Protein AF-A0A6I5C4G6-F1 (afdb_monomer_lite)

Structure (mmCIF, N/CA/C/O backbone):
data_AF-A0A6I5C4G6-F1
#
_entry.id   AF-A0A6I5C4G6-F1
#
loop_
_atom_site.group_PDB
_atom_site.id
_atom_site.type_symbol
_atom_site.label_atom_id
_atom_site.label_alt_id
_atom_site.label_comp_id
_atom_site.label_asym_id
_atom_site.label_entity_id
_atom_site.label_seq_id
_atom_site.pdbx_PDB_ins_code
_atom_site.Cartn_x
_atom_site.Cartn_y
_atom_site.Cartn_z
_atom_site.occupancy
_atom_site.B_iso_or_equiv
_atom_site.auth_seq_id
_atom_site.auth_comp_id
_atom_site.auth_asym_id
_atom_site.auth_atom_id
_atom_site.pdbx_PDB_model_num
ATOM 1 N N . GLY A 1 1 ? -3.376 19.854 9.836 1.00 46.38 1 GLY A N 1
ATOM 2 C CA . GLY A 1 1 ? -4.675 19.219 10.125 1.00 46.38 1 GLY A CA 1
ATOM 3 C C . GLY A 1 1 ? -5.077 18.412 8.915 1.00 46.38 1 GLY A C 1
ATOM 4 O O . GLY A 1 1 ? -4.618 18.780 7.856 1.00 46.38 1 GLY A O 1
ATOM 5 N N . ALA A 1 2 ? -5.841 17.332 9.091 1.00 55.00 2 ALA A N 1
ATOM 6 C CA . ALA A 1 2 ? -6.756 16.701 8.119 1.00 55.00 2 ALA A CA 1
ATOM 7 C C . ALA A 1 2 ? -6.366 16.501 6.626 1.00 55.00 2 ALA A C 1
ATOM 9 O O . ALA A 1 2 ? -7.208 16.036 5.865 1.00 55.00 2 ALA A O 1
ATOM 10 N N . ASP A 1 3 ? -5.131 16.749 6.202 1.00 59.31 3 ASP A N 1
ATOM 11 C CA . ASP A 1 3 ? -4.702 16.607 4.813 1.00 59.31 3 ASP A CA 1
ATOM 12 C C . ASP A 1 3 ? -3.943 15.284 4.708 1.00 59.31 3 ASP A C 1
ATOM 14 O O . ASP A 1 3 ? -2.841 15.147 5.242 1.00 59.31 3 ASP A O 1
ATOM 18 N N . GLY A 1 4 ? -4.593 14.265 4.140 1.00 68.94 4 GLY A N 1
ATOM 19 C CA . GLY A 1 4 ? -4.127 12.875 4.119 1.00 68.94 4 GLY A CA 1
ATOM 20 C C . GLY A 1 4 ? -2.617 12.736 3.894 1.00 68.94 4 GLY A C 1
ATOM 21 O O . GLY A 1 4 ? -2.069 13.251 2.923 1.00 68.94 4 GLY A O 1
ATOM 22 N N . GLY A 1 5 ? -1.939 12.039 4.812 1.00 83.75 5 GLY A N 1
ATOM 23 C CA . GLY A 1 5 ? -0.487 11.882 4.774 1.00 83.75 5 GLY A CA 1
ATOM 24 C C . GLY A 1 5 ? 0.014 11.313 3.443 1.00 83.75 5 GLY A C 1
ATOM 25 O O . GLY A 1 5 ? -0.650 10.507 2.795 1.00 83.75 5 GLY A O 1
ATOM 26 N N . PHE A 1 6 ? 1.231 11.687 3.052 1.00 88.94 6 PHE A N 1
ATOM 27 C CA . PHE A 1 6 ? 1.797 11.377 1.732 1.00 88.94 6 PHE A CA 1
ATOM 28 C C . PHE A 1 6 ? 2.039 9.882 1.464 1.00 88.94 6 PHE A C 1
ATOM 30 O O . PHE A 1 6 ? 2.257 9.487 0.321 1.00 88.94 6 PHE A O 1
ATOM 37 N N . GLY A 1 7 ? 1.997 9.037 2.500 1.00 93.12 7 GLY A N 1
ATOM 38 C CA . GLY A 1 7 ? 2.327 7.615 2.411 1.00 93.12 7 GLY A CA 1
ATOM 39 C C . GLY A 1 7 ? 1.441 6.843 1.433 1.00 93.12 7 GLY A C 1
ATOM 40 O O . GLY A 1 7 ? 1.956 6.264 0.478 1.00 93.12 7 GLY A O 1
ATOM 41 N N . LEU A 1 8 ? 0.121 6.832 1.654 1.00 94.75 8 LEU A N 1
ATOM 42 C CA . LEU A 1 8 ? -0.816 6.054 0.831 1.00 94.75 8 LEU A CA 1
ATOM 43 C C . LEU A 1 8 ? -0.914 6.581 -0.613 1.00 94.75 8 LEU A C 1
ATOM 45 O O . LEU A 1 8 ? -0.819 5.758 -1.526 1.00 94.75 8 LEU A O 1
ATOM 49 N N . PRO A 1 9 ? -1.011 7.906 -0.868 1.00 94.69 9 PRO A N 1
ATOM 50 C CA . PRO A 1 9 ? -0.953 8.436 -2.231 1.00 94.69 9 PRO A CA 1
ATOM 51 C C . PRO A 1 9 ? 0.340 8.050 -2.963 1.00 94.69 9 PRO A C 1
ATOM 53 O O . PRO A 1 9 ? 0.291 7.584 -4.100 1.00 94.69 9 PRO A O 1
ATOM 56 N N . ALA A 1 10 ? 1.499 8.155 -2.301 1.00 95.81 10 ALA A N 1
ATOM 57 C CA . ALA A 1 10 ? 2.770 7.764 -2.904 1.00 95.81 10 ALA A CA 1
ATOM 58 C C . ALA A 1 10 ? 2.870 6.246 -3.130 1.00 95.81 10 ALA A C 1
ATOM 60 O O . ALA A 1 10 ? 3.473 5.801 -4.102 1.00 95.81 10 ALA A O 1
ATOM 61 N N . MET A 1 11 ? 2.323 5.415 -2.235 1.00 96.50 11 MET A N 1
ATOM 62 C CA . MET A 1 11 ? 2.269 3.956 -2.425 1.00 96.50 11 MET A CA 1
ATOM 63 C C . MET A 1 11 ? 1.412 3.575 -3.634 1.00 96.50 11 MET A C 1
ATOM 65 O O . MET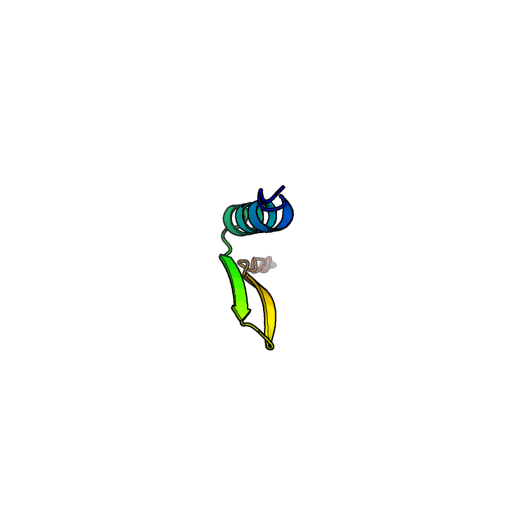 A 1 11 ? 1.872 2.792 -4.462 1.00 96.50 11 MET A O 1
ATOM 69 N N . ARG A 1 12 ? 0.229 4.184 -3.783 1.00 97.12 12 ARG A N 1
ATOM 70 C CA . ARG A 1 12 ? -0.639 3.992 -4.952 1.00 97.12 12 ARG A CA 1
ATOM 71 C C . ARG A 1 12 ? 0.080 4.351 -6.252 1.00 97.12 12 ARG A C 1
ATOM 73 O O . ARG A 1 12 ? 0.169 3.510 -7.138 1.00 97.12 12 ARG A O 1
ATOM 80 N N . SER A 1 13 ? 0.663 5.551 -6.322 1.00 97.69 13 SER A N 1
ATOM 81 C CA . SER A 1 13 ? 1.393 6.011 -7.511 1.00 97.69 13 SER A CA 1
ATOM 82 C C . SER A 1 13 ? 2.542 5.068 -7.893 1.00 97.69 13 SER A C 1
ATOM 84 O O . SER A 1 13 ? 2.739 4.786 -9.072 1.00 97.69 13 SER A O 1
ATOM 86 N N . ARG A 1 14 ? 3.268 4.517 -6.909 1.00 97.19 14 ARG A N 1
ATOM 87 C CA . ARG A 1 14 ? 4.341 3.537 -7.153 1.00 97.19 14 ARG A CA 1
ATOM 88 C C . ARG A 1 14 ? 3.821 2.206 -7.689 1.00 97.19 14 ARG A C 1
ATOM 90 O O . ARG A 1 14 ? 4.436 1.654 -8.594 1.00 97.19 14 ARG A O 1
ATOM 97 N N . ALA A 1 15 ? 2.717 1.693 -7.149 1.00 98.00 15 ALA A N 1
ATOM 98 C CA . ALA A 1 15 ? 2.111 0.461 -7.648 1.00 98.00 15 ALA A CA 1
ATOM 99 C C . ALA A 1 15 ? 1.646 0.627 -9.103 1.00 98.00 15 ALA A C 1
ATOM 101 O O . ALA A 1 15 ? 1.976 -0.203 -9.946 1.00 98.00 15 ALA A O 1
ATOM 102 N N . GLU A 1 16 ? 0.968 1.734 -9.411 1.00 97.81 16 GLU A N 1
ATOM 103 C CA . GLU A 1 16 ? 0.501 2.058 -10.765 1.00 97.81 16 GLU A CA 1
ATOM 104 C C . GLU A 1 16 ? 1.669 2.228 -11.749 1.00 97.81 16 GLU A C 1
ATOM 106 O O . GLU A 1 16 ? 1.631 1.681 -12.849 1.00 97.81 16 GLU A O 1
ATOM 111 N N . ALA A 1 17 ? 2.750 2.902 -11.339 1.00 98.00 17 ALA A N 1
ATOM 112 C CA . ALA A 1 17 ? 3.951 3.072 -12.161 1.00 98.00 17 ALA A CA 1
ATOM 113 C C . ALA A 1 17 ? 4.638 1.741 -12.526 1.00 98.00 17 ALA A C 1
ATOM 115 O O . ALA A 1 17 ? 5.314 1.655 -13.548 1.00 98.00 17 ALA A O 1
ATOM 116 N N . LEU A 1 18 ? 4.456 0.701 -11.706 1.00 96.94 18 LEU A N 1
ATOM 117 C CA . LEU A 1 18 ? 4.959 -0.655 -11.946 1.00 96.94 18 LEU A CA 1
ATOM 118 C C . LEU A 1 18 ? 3.941 -1.555 -12.674 1.00 96.94 18 LEU A C 1
ATOM 120 O O . LEU A 1 18 ? 4.165 -2.758 -12.797 1.00 96.94 18 LEU A O 1
ATOM 124 N N . GLY A 1 19 ? 2.820 -1.000 -13.146 1.00 97.19 19 G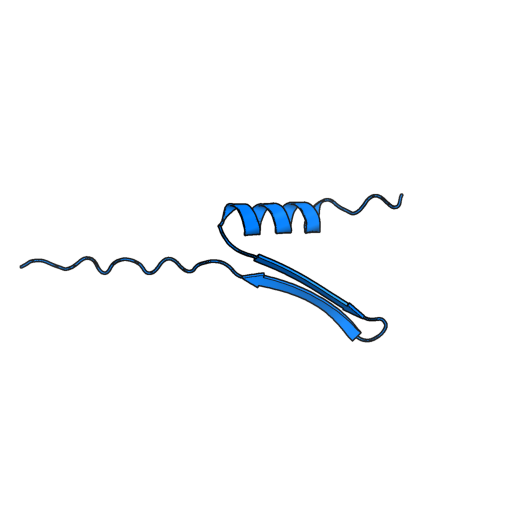LY A N 1
ATOM 125 C CA . GLY A 1 19 ? 1.749 -1.758 -13.803 1.00 97.19 19 GLY A CA 1
ATOM 126 C C . GLY A 1 19 ? 0.936 -2.631 -12.843 1.00 97.19 19 GLY A C 1
ATOM 127 O O . GLY A 1 19 ? 0.323 -3.610 -13.266 1.00 97.19 19 GLY A O 1
ATOM 128 N N . GLY A 1 20 ? 0.974 -2.317 -11.551 1.00 97.31 20 GLY A N 1
ATOM 129 C CA . GLY A 1 20 ? 0.258 -3.018 -10.497 1.00 97.31 20 GLY A CA 1
ATOM 130 C C . GLY A 1 20 ? -1.005 -2.309 -10.018 1.00 97.31 20 GLY A C 1
ATOM 131 O O . GLY A 1 20 ? -1.463 -1.324 -10.595 1.00 97.31 20 GLY A O 1
ATOM 132 N N . THR A 1 21 ? -1.561 -2.813 -8.918 1.00 98.19 21 THR A N 1
ATOM 133 C CA . THR A 1 21 ? -2.765 -2.285 -8.266 1.00 98.19 21 THR A CA 1
ATOM 134 C C . THR A 1 21 ? -2.545 -2.071 -6.769 1.00 98.19 21 THR A C 1
ATOM 136 O O . THR A 1 21 ? -1.652 -2.661 -6.154 1.00 98.19 21 THR A O 1
ATOM 139 N N . PHE A 1 22 ? -3.367 -1.199 -6.179 1.00 98.31 22 PHE A N 1
ATOM 140 C CA . PHE A 1 22 ? -3.306 -0.826 -4.767 1.00 98.31 22 PHE A CA 1
ATOM 141 C C . PHE A 1 22 ? -4.712 -0.725 -4.162 1.00 98.31 22 PHE A C 1
ATOM 143 O O . PHE A 1 22 ? -5.548 0.044 -4.657 1.00 98.31 22 PHE A O 1
ATOM 150 N N . ALA A 1 23 ? -4.944 -1.443 -3.062 1.00 97.75 23 ALA A N 1
ATOM 151 C CA . ALA A 1 23 ? -6.213 -1.477 -2.339 1.00 97.75 23 ALA A CA 1
ATOM 152 C C . ALA A 1 23 ? -6.020 -1.243 -0.833 1.00 97.75 23 ALA A C 1
ATOM 154 O O . ALA A 1 23 ? -5.001 -1.614 -0.248 1.00 97.75 23 ALA A O 1
ATOM 155 N N . VAL A 1 24 ? -7.023 -0.616 -0.215 1.00 96.81 24 VAL A N 1
ATOM 156 C CA . VAL A 1 24 ? -7.120 -0.428 1.236 1.00 96.81 24 VAL A CA 1
ATOM 157 C C . VAL A 1 24 ? -8.517 -0.841 1.654 1.00 96.81 24 VAL A C 1
ATOM 159 O O . VAL A 1 24 ? -9.497 -0.321 1.124 1.00 96.81 24 VAL A O 1
ATOM 162 N N . GLU A 1 25 ? -8.592 -1.743 2.618 1.00 97.31 25 GLU A N 1
ATOM 163 C CA . GLU A 1 25 ? -9.839 -2.233 3.191 1.00 97.31 25 GLU A CA 1
ATOM 164 C C . GLU A 1 25 ? -9.826 -1.918 4.683 1.00 97.31 25 GLU A C 1
ATOM 166 O O . GLU A 1 25 ? -8.860 -2.212 5.388 1.00 97.31 25 GLU A O 1
ATOM 171 N N . SER A 1 26 ? -10.875 -1.264 5.172 1.00 95.38 26 SER A N 1
ATOM 172 C CA . SER A 1 26 ? -10.988 -0.896 6.580 1.00 95.38 26 SER A CA 1
ATOM 173 C C . SER A 1 26 ? -12.448 -0.887 6.997 1.00 95.38 26 SER A C 1
ATOM 175 O O . SER A 1 26 ? -13.317 -0.461 6.234 1.00 95.38 26 SER A O 1
ATOM 177 N N . ALA A 1 27 ? -12.708 -1.343 8.217 1.00 96.19 27 ALA A N 1
ATOM 178 C CA . ALA A 1 27 ? -14.017 -1.264 8.842 1.00 96.19 27 ALA A CA 1
ATOM 179 C C . ALA A 1 27 ? -13.867 -1.043 10.359 1.00 96.19 27 ALA A C 1
ATOM 181 O O . ALA A 1 27 ? -12.928 -1.572 10.969 1.00 96.19 27 ALA A O 1
ATOM 182 N N . PRO A 1 28 ? -14.778 -0.285 11.003 1.00 97.25 28 PRO A N 1
ATOM 183 C CA . PRO A 1 28 ? -14.740 -0.067 12.446 1.00 97.25 28 PRO A CA 1
ATOM 184 C C . PRO A 1 28 ? -14.681 -1.385 13.229 1.00 97.25 28 PRO A C 1
ATOM 186 O O . PRO A 1 28 ? -15.471 -2.296 12.992 1.00 97.25 28 PRO A O 1
ATOM 189 N N . GLY A 1 29 ? -13.727 -1.496 14.155 1.00 97.69 29 GLY A N 1
ATOM 190 C CA . GLY A 1 29 ? -13.528 -2.699 14.972 1.00 97.69 29 GLY A CA 1
ATOM 191 C C . GLY A 1 29 ? -12.872 -3.892 14.260 1.00 97.69 29 GLY A C 1
ATOM 192 O O . GLY A 1 29 ? -12.564 -4.868 14.933 1.00 97.69 29 GLY A O 1
ATOM 193 N N . GLN A 1 30 ? -12.617 -3.821 12.947 1.00 97.44 30 GLN A N 1
ATOM 194 C CA . GLN A 1 30 ? -11.961 -4.889 12.168 1.00 97.44 30 GLN A CA 1
ATOM 195 C C . GLN A 1 30 ? -10.497 -4.576 11.825 1.00 97.44 30 GLN A C 1
ATOM 197 O O . GLN A 1 30 ? -9.749 -5.453 11.402 1.00 97.44 30 GLN A O 1
ATOM 202 N N . GLY A 1 31 ? -10.077 -3.323 12.010 1.00 97.00 31 GLY A N 1
ATOM 203 C CA . GLY A 1 31 ? -8.744 -2.861 11.639 1.00 97.00 31 GLY A CA 1
ATOM 204 C C . GLY A 1 31 ? -8.652 -2.430 10.174 1.00 97.00 3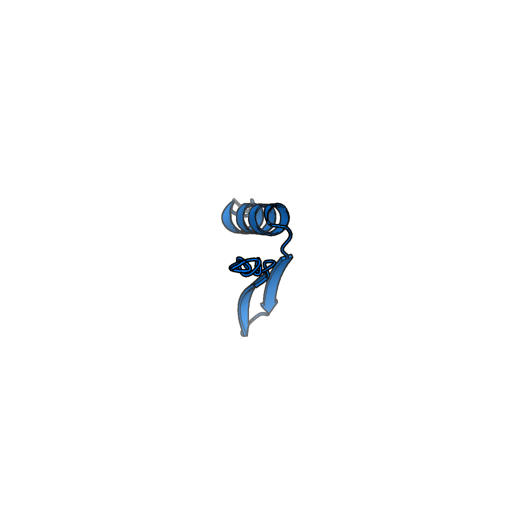1 GLY A C 1
ATOM 205 O O . GLY A 1 31 ? -9.642 -2.014 9.566 1.00 97.00 31 GLY A O 1
ATOM 206 N N . THR A 1 32 ? -7.434 -2.480 9.632 1.00 96.50 32 THR A N 1
ATOM 207 C CA . THR A 1 32 ? -7.110 -1.990 8.286 1.00 96.50 32 THR A CA 1
ATOM 208 C C . THR A 1 32 ? -6.130 -2.935 7.605 1.00 96.50 32 THR A C 1
ATOM 210 O O . THR A 1 32 ? -5.089 -3.258 8.175 1.00 96.50 32 THR A O 1
ATOM 213 N N . ALA A 1 33 ? -6.435 -3.318 6.368 1.00 97.38 33 ALA A N 1
ATOM 214 C CA . ALA A 1 33 ? -5.554 -4.064 5.482 1.00 97.38 33 ALA A CA 1
ATOM 215 C C . ALA A 1 33 ? -5.146 -3.199 4.283 1.00 97.38 33 ALA A C 1
ATOM 217 O O . ALA A 1 33 ? -5.943 -2.430 3.743 1.00 97.38 33 ALA A O 1
ATOM 218 N N . VAL A 1 34 ? -3.888 -3.334 3.863 1.00 97.06 34 VAL A N 1
ATOM 219 C CA . VAL A 1 34 ? -3.342 -2.684 2.666 1.00 97.06 34 VAL A CA 1
ATOM 220 C C . VAL A 1 34 ? -2.761 -3.769 1.772 1.00 97.06 34 VAL A C 1
ATOM 222 O O . VAL A 1 34 ? -1.922 -4.548 2.223 1.00 97.06 34 VAL A O 1
ATOM 225 N N . ALA A 1 35 ? -3.195 -3.811 0.515 1.00 98.12 35 ALA A N 1
ATOM 226 C CA . ALA A 1 35 ? -2.762 -4.804 -0.459 1.00 98.12 35 ALA A CA 1
ATOM 227 C C . ALA A 1 35 ? -2.153 -4.136 -1.697 1.00 98.12 35 ALA A C 1
ATOM 229 O O . ALA A 1 35 ? -2.661 -3.129 -2.200 1.00 98.12 35 ALA A O 1
ATOM 230 N N . VAL A 1 36 ? -1.065 -4.727 -2.195 1.00 97.94 36 VAL A N 1
ATOM 231 C CA . VAL A 1 36 ? -0.392 -4.333 -3.437 1.00 97.94 36 VAL A CA 1
ATOM 232 C C . VAL A 1 36 ? -0.227 -5.572 -4.303 1.00 97.94 36 VAL A C 1
ATOM 234 O O . VAL A 1 36 ? 0.271 -6.594 -3.835 1.00 97.94 36 VAL A O 1
ATOM 237 N N . THR A 1 37 ? -0.621 -5.485 -5.568 1.00 97.69 37 THR A N 1
ATOM 238 C CA . THR A 1 37 ? -0.383 -6.540 -6.558 1.00 97.69 37 THR A CA 1
ATOM 239 C C . THR A 1 37 ? 0.503 -5.979 -7.650 1.00 97.69 37 THR A C 1
ATOM 241 O O . THR A 1 37 ? 0.205 -4.923 -8.196 1.00 97.69 37 THR A O 1
ATOM 244 N N . LEU A 1 38 ? 1.591 -6.674 -7.969 1.00 97.19 38 LEU A N 1
ATOM 245 C CA . LEU A 1 38 ? 2.526 -6.277 -9.017 1.00 97.19 38 LEU A CA 1
ATOM 246 C C . LEU A 1 38 ? 2.650 -7.406 -10.045 1.00 97.19 38 LEU A C 1
ATOM 248 O O . LEU A 1 38 ? 2.637 -8.578 -9.653 1.00 97.19 38 LEU A O 1
ATOM 252 N N . PRO A 1 39 ? 2.813 -7.089 -11.339 1.00 95.38 39 PRO A N 1
ATOM 253 C CA . PRO A 1 39 ? 3.238 -8.071 -12.322 1.00 95.38 39 PRO A CA 1
ATOM 254 C C . PRO A 1 39 ? 4.571 -8.697 -11.900 1.00 95.38 39 PRO A C 1
ATOM 256 O O . PRO A 1 39 ? 5.516 -7.987 -11.554 1.00 95.38 39 PRO A O 1
ATOM 259 N N . TRP A 1 40 ? 4.663 -10.024 -11.947 1.00 92.81 40 TRP A N 1
ATOM 260 C CA . TRP A 1 40 ? 5.921 -10.733 -11.735 1.00 92.81 40 TRP A CA 1
ATOM 261 C C . TRP A 1 40 ? 6.598 -10.980 -13.088 1.00 92.81 40 TRP A C 1
ATOM 263 O O . TRP A 1 40 ? 6.037 -11.710 -13.914 1.00 92.81 40 TRP A O 1
ATOM 273 N N . PRO A 1 41 ? 7.781 -10.401 -13.361 1.00 82.00 41 PRO A N 1
ATOM 274 C CA . PRO A 1 41 ? 8.495 -10.682 -14.594 1.00 82.00 41 PRO A CA 1
ATOM 275 C C . PRO A 1 41 ? 8.951 -12.141 -14.577 1.00 82.00 41 PRO A C 1
ATOM 277 O O . PRO A 1 41 ? 9.834 -12.522 -13.809 1.00 82.00 41 PRO A O 1
ATOM 280 N N . VAL A 1 42 ? 8.376 -12.975 -15.443 1.00 78.31 42 VAL A N 1
ATOM 281 C CA . VAL A 1 42 ? 8.990 -14.266 -15.749 1.00 78.31 42 VAL A CA 1
ATOM 282 C C . VAL A 1 42 ? 10.306 -13.972 -16.461 1.00 78.31 42 VAL A C 1
ATOM 284 O O . VAL A 1 42 ? 10.317 -13.409 -17.558 1.00 78.31 42 VAL A O 1
ATOM 287 N N . ALA A 1 43 ? 11.433 -14.301 -15.827 1.00 74.06 43 ALA A N 1
ATOM 288 C CA . ALA A 1 43 ? 12.705 -14.310 -16.528 1.00 74.06 43 ALA A CA 1
ATOM 289 C C . ALA A 1 43 ? 12.522 -15.237 -17.733 1.00 74.06 43 ALA A C 1
ATOM 291 O O . ALA A 1 43 ? 12.217 -16.420 -17.565 1.00 74.06 43 ALA A O 1
ATOM 292 N N . ARG A 1 44 ? 12.631 -14.697 -18.953 1.00 71.75 44 ARG A N 1
ATOM 293 C CA . ARG A 1 44 ? 12.699 -15.548 -20.139 1.00 71.75 44 ARG A CA 1
ATOM 294 C C . ARG A 1 44 ? 13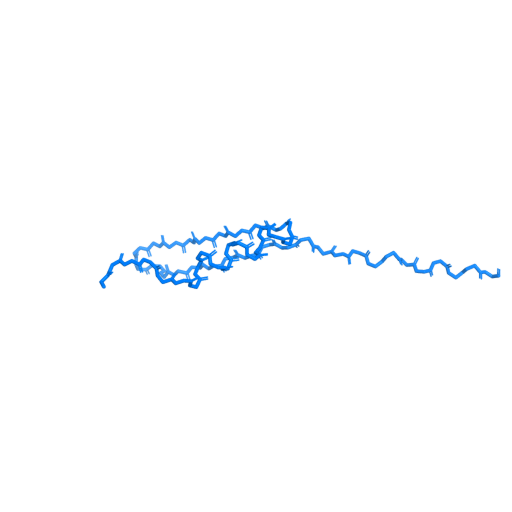.899 -16.448 -19.912 1.00 71.75 44 ARG A C 1
ATOM 296 O O . ARG A 1 44 ? 15.016 -15.940 -19.848 1.00 71.75 44 ARG A O 1
ATOM 303 N N . GLY A 1 45 ? 13.649 -17.745 -19.717 1.00 69.31 45 GLY A N 1
ATOM 304 C CA . GLY A 1 45 ? 14.711 -18.729 -19.605 1.00 69.31 45 GLY A CA 1
ATOM 305 C C . GLY A 1 45 ? 15.649 -18.491 -20.773 1.00 69.31 45 GLY A C 1
ATOM 306 O O . GLY A 1 45 ? 15.212 -18.514 -21.925 1.00 69.31 45 GLY A O 1
ATOM 307 N N . THR A 1 46 ? 16.900 -18.150 -20.482 1.00 65.94 46 THR A N 1
ATOM 308 C CA . THR A 1 46 ? 17.945 -18.118 -21.492 1.00 65.94 46 THR A CA 1
ATOM 309 C C . THR A 1 46 ? 17.998 -19.523 -22.056 1.00 65.94 46 THR A C 1
ATOM 311 O O . THR A 1 46 ? 18.507 -20.434 -21.405 1.00 65.94 46 THR A O 1
ATOM 314 N N . GLY A 1 47 ? 17.375 -19.713 -23.218 1.00 59.03 47 GLY A N 1
ATOM 315 C CA . GLY A 1 47 ? 17.536 -20.917 -24.005 1.00 59.03 47 GLY A CA 1
ATOM 316 C C . GLY A 1 47 ? 19.018 -21.025 -24.307 1.00 59.03 47 GLY A C 1
ATOM 317 O O . GLY A 1 47 ? 19.529 -20.280 -25.139 1.00 59.03 47 GLY A O 1
ATOM 318 N N . GLY A 1 48 ? 19.711 -21.886 -23.564 1.00 59.19 48 GLY A N 1
ATOM 319 C CA . GLY A 1 48 ? 21.045 -22.334 -23.915 1.00 59.19 48 GLY A CA 1
ATOM 320 C C . GLY A 1 48 ? 20.929 -23.054 -25.247 1.00 59.19 48 GLY A C 1
ATOM 321 O O . GLY A 1 48 ? 20.496 -24.202 -25.294 1.00 59.19 48 GLY A O 1
ATOM 322 N N . GLY A 1 49 ? 21.228 -22.336 -26.326 1.00 53.22 49 GLY A N 1
ATOM 323 C CA . GLY A 1 49 ? 21.557 -22.938 -27.605 1.00 53.22 49 GLY A CA 1
ATOM 324 C C . GLY A 1 49 ? 22.911 -23.615 -27.461 1.00 53.22 49 GLY A C 1
ATOM 325 O O . GLY A 1 49 ? 23.868 -22.974 -27.021 1.00 53.22 49 GLY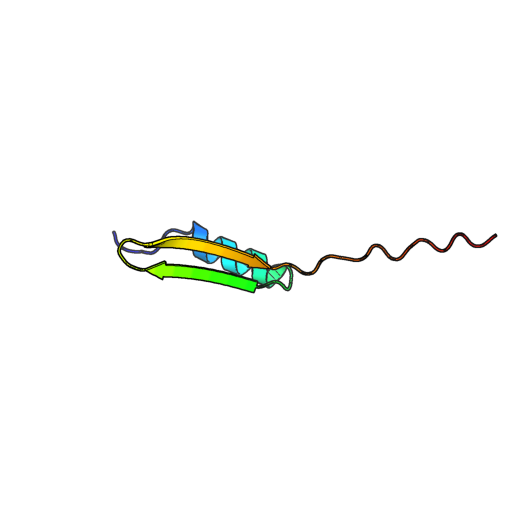 A O 1
ATOM 326 N N . ALA A 1 50 ? 22.923 -24.913 -27.753 1.00 51.50 50 ALA A N 1
ATOM 327 C CA . ALA A 1 50 ? 24.123 -25.695 -28.009 1.00 51.50 50 ALA A CA 1
ATOM 328 C C . ALA A 1 50 ? 24.980 -25.075 -29.123 1.00 51.50 50 ALA A C 1
ATOM 330 O O . ALA A 1 50 ? 24.393 -24.412 -30.013 1.00 51.50 50 ALA A O 1
#

Radius of gyration: 17.74 Å; chains: 1; bounding box: 39×45×43 Å

Secondary structure (DSSP, 8-state):
--S--THHHHHHHHHHHTT-EEEEEEET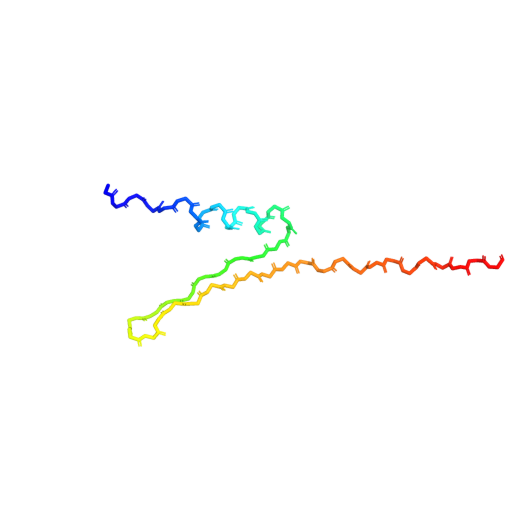TTEEEEEEE-------------

pLDDT: mean 87.16, std 15.7, range [46.38, 98.31]

Foldseek 3Di:
DPDDDPVQVVVQVVLVVQVKGWDWDDDPPPGIDIDIGGDDDDDPPPPPDD

Sequence (50 aa):
GADGGFGLPAMRSRAEALGGTFAVESAPGQGTAVAVTLPWPVARGTGGGA